Protein AF-A0AA38CHS4-F1 (afdb_monomer_lite)

Foldseek 3Di:
DADDDDPPDDCVPDQQPDKAKKQKDKPDCVAKPWDRIDIAHNRGDDTDIDGDCVPPDPDDDDMDMDIDGDDDDDDDDPPDPDDD

Organism: Taxus chinensis (NCBI:txid29808)

Radius of gyration: 18.71 Å; chains: 1; bounding box: 36×37×49 Å

pLDDT: mean 93.36, std 5.75, range [71.75, 98.31]

Sequence (84 aa):
VEPKFHEDADKLKILVPFEECIHIKSSNAKVVKVPEYILLTHSGNNFNVLVDPTSLSEGVHYFEVYGHIERRFIEVPIGSTWVE

InterPro domains:
  IPR046940 Tripeptidyl peptidase II, Ig-like domain superfamily [G3DSA:2.60.40.3170] (1-79)
  IPR048383 Tripeptidyl-peptidase II, first Ig-like domain [PF21223] (1-67)

Structure (mmCIF, N/CA/C/O backbone):
data_AF-A0AA38CHS4-F1
#
_entry.id   AF-A0AA38CHS4-F1
#
loop_
_atom_site.group_PDB
_atom_site.id
_atom_site.type_symbol
_atom_site.label_atom_id
_atom_site.label_alt_id
_atom_site.label_comp_id
_atom_site.label_asym_id
_atom_site.label_entity_id
_atom_site.label_seq_id
_atom_site.pdbx_PDB_ins_code
_atom_site.Cartn_x
_atom_site.Cartn_y
_atom_site.Cartn_z
_atom_site.occupancy
_atom_site.B_iso_or_equiv
_atom_site.auth_seq_id
_atom_site.auth_comp_id
_atom_site.auth_asym_id
_atom_site.auth_atom_id
_atom_site.pdbx_PDB_model_num
ATOM 1 N N . VAL A 1 1 ? 2.103 -6.192 -2.209 1.00 92.50 1 VAL A N 1
ATOM 2 C CA . VAL A 1 1 ? 1.420 -5.752 -3.451 1.00 92.50 1 VAL A CA 1
ATOM 3 C C . VAL A 1 1 ? 2.352 -5.976 -4.624 1.00 92.50 1 VAL A C 1
ATOM 5 O O . VAL A 1 1 ? 3.538 -5.701 -4.495 1.00 92.50 1 VAL A O 1
ATOM 8 N N . GLU A 1 2 ? 1.843 -6.498 -5.736 1.00 94.69 2 GLU A N 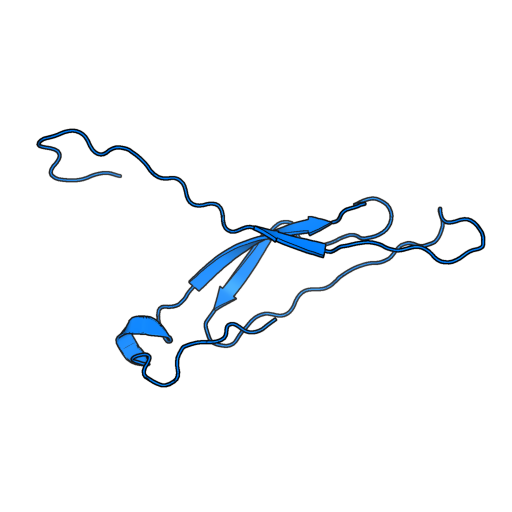1
ATOM 9 C CA . GLU A 1 2 ? 2.658 -6.872 -6.898 1.00 94.69 2 GLU A CA 1
ATOM 10 C C . GLU A 1 2 ? 2.053 -6.273 -8.175 1.00 94.69 2 GLU A C 1
ATOM 12 O O . GLU A 1 2 ? 0.840 -6.403 -8.382 1.00 94.69 2 GLU A O 1
ATOM 17 N N . PRO A 1 3 ? 2.853 -5.595 -9.017 1.00 94.06 3 PRO A N 1
ATOM 18 C CA . PRO A 1 3 ? 2.382 -5.113 -10.306 1.00 94.06 3 PRO A CA 1
ATOM 19 C C . PRO A 1 3 ? 2.152 -6.285 -11.266 1.00 94.06 3 PRO A C 1
ATOM 21 O O . PRO A 1 3 ? 2.861 -7.290 -11.242 1.00 94.06 3 PRO A O 1
ATOM 24 N N . LYS A 1 4 ? 1.163 -6.138 -12.150 1.00 94.75 4 LYS A N 1
ATOM 25 C CA . LYS A 1 4 ? 0.923 -7.077 -13.249 1.00 94.75 4 LYS A CA 1
ATOM 26 C C . LYS A 1 4 ? 1.298 -6.418 -14.563 1.00 94.75 4 LYS A C 1
ATOM 28 O O . LYS A 1 4 ? 0.807 -5.336 -14.874 1.00 94.75 4 LYS A O 1
ATOM 33 N N . PHE A 1 5 ? 2.135 -7.100 -15.330 1.00 94.62 5 PHE A N 1
ATOM 34 C CA . PHE A 1 5 ? 2.536 -6.685 -16.667 1.00 94.62 5 PHE A CA 1
ATOM 35 C C . PHE A 1 5 ? 1.826 -7.545 -17.708 1.00 94.62 5 PHE A C 1
ATOM 37 O O . PHE A 1 5 ? 1.445 -8.683 -17.428 1.00 94.62 5 PHE A O 1
ATOM 44 N N . HIS A 1 6 ? 1.652 -6.993 -18.906 1.00 96.06 6 HIS A N 1
ATOM 45 C CA . HIS A 1 6 ? 1.215 -7.773 -20.060 1.00 96.06 6 HIS A CA 1
ATOM 46 C C . HIS A 1 6 ? 2.225 -8.896 -20.351 1.00 96.06 6 HIS A C 1
ATOM 48 O O . HIS A 1 6 ? 3.422 -8.711 -20.131 1.00 96.06 6 HIS A O 1
ATOM 54 N N . GLU A 1 7 ? 1.763 -10.040 -20.857 1.00 94.69 7 GLU A N 1
ATOM 55 C CA . GLU A 1 7 ? 2.615 -11.215 -21.112 1.00 94.69 7 GLU A CA 1
ATOM 56 C C . GLU A 1 7 ? 3.747 -10.939 -22.114 1.00 94.69 7 GLU A C 1
ATOM 58 O O . GLU A 1 7 ? 4.872 -11.395 -21.922 1.00 94.69 7 GLU A O 1
ATOM 63 N N . ASP A 1 8 ? 3.476 -10.094 -23.110 1.00 95.75 8 ASP A N 1
ATOM 64 C CA . ASP A 1 8 ? 4.445 -9.672 -24.131 1.00 95.75 8 ASP A CA 1
ATOM 65 C C . ASP A 1 8 ? 5.354 -8.500 -23.708 1.00 95.75 8 ASP A C 1
ATOM 67 O O . ASP A 1 8 ? 6.066 -7.927 -24.537 1.00 95.75 8 ASP A O 1
ATOM 71 N N . ALA A 1 9 ? 5.326 -8.080 -22.440 1.00 95.06 9 ALA A N 1
ATOM 72 C CA . ALA A 1 9 ? 6.154 -6.967 -21.988 1.00 95.06 9 ALA A CA 1
ATOM 73 C C . ALA A 1 9 ? 7.654 -7.329 -22.014 1.00 95.06 9 ALA A C 1
ATOM 75 O O . ALA A 1 9 ? 8.092 -8.322 -21.428 1.00 95.06 9 ALA A O 1
ATOM 76 N N . ASP A 1 10 ? 8.466 -6.482 -22.657 1.00 96.00 10 ASP A N 1
ATOM 77 C CA . ASP A 1 10 ? 9.922 -6.646 -22.700 1.00 96.00 10 ASP A CA 1
ATOM 78 C C . ASP A 1 10 ? 10.509 -6.557 -21.283 1.00 96.00 10 ASP A C 1
ATOM 80 O O . ASP A 1 10 ? 10.407 -5.536 -20.598 1.00 96.00 10 ASP A O 1
ATOM 84 N N . LYS A 1 11 ? 11.163 -7.634 -20.840 1.00 91.81 11 LYS A N 1
ATOM 85 C CA . LYS A 1 11 ? 11.711 -7.720 -19.484 1.00 91.81 11 LYS A CA 1
ATOM 86 C C . LYS A 1 11 ? 12.768 -6.655 -19.211 1.00 91.81 11 LYS A C 1
ATOM 88 O O . LYS A 1 11 ? 12.757 -6.063 -18.140 1.00 91.81 11 LYS A O 1
ATOM 93 N N . LEU A 1 12 ? 13.678 -6.423 -20.154 1.00 92.88 12 LEU A N 1
ATOM 94 C CA . LEU A 1 12 ? 14.815 -5.525 -19.956 1.00 92.88 12 LEU A CA 1
ATOM 95 C C . LEU A 1 12 ? 14.410 -4.061 -20.108 1.00 92.88 12 LEU A C 1
ATOM 97 O O . LEU A 1 12 ? 14.974 -3.207 -19.432 1.00 92.88 12 LEU A O 1
ATOM 101 N N . LYS A 1 13 ? 13.446 -3.771 -20.986 1.00 92.62 13 LYS A N 1
ATOM 102 C CA . LYS A 1 13 ? 13.020 -2.394 -21.272 1.00 92.62 13 LYS A CA 1
ATOM 103 C C . LYS A 1 13 ? 11.846 -1.912 -20.431 1.00 92.62 13 LYS A C 1
ATOM 105 O O . LYS A 1 13 ? 11.700 -0.706 -20.279 1.00 92.62 13 LYS A O 1
ATOM 110 N N . ILE A 1 14 ? 11.002 -2.816 -19.935 1.00 92.19 14 ILE A N 1
ATOM 111 C CA . ILE A 1 14 ? 9.769 -2.459 -19.220 1.00 92.19 14 ILE A CA 1
ATOM 112 C C . ILE A 1 14 ? 9.834 -2.914 -17.766 1.00 92.19 14 ILE A C 1
ATOM 114 O O . ILE A 1 14 ? 9.687 -2.085 -16.881 1.00 92.19 14 ILE A O 1
ATOM 118 N N . LEU A 1 15 ? 10.070 -4.202 -17.497 1.00 93.94 15 LEU A N 1
ATOM 119 C CA . LEU A 1 15 ? 9.980 -4.731 -16.127 1.00 93.94 15 LEU A CA 1
ATOM 120 C C . LEU A 1 15 ? 11.173 -4.306 -15.267 1.00 93.94 15 LEU A C 1
ATOM 122 O O . LEU A 1 15 ? 10.988 -3.748 -14.195 1.00 93.94 15 LEU A O 1
ATOM 126 N N . VAL A 1 16 ? 12.399 -4.557 -15.726 1.00 91.94 16 VAL A N 1
ATOM 127 C CA . VAL A 1 16 ? 13.617 -4.214 -14.975 1.00 91.94 16 VAL A CA 1
ATOM 128 C C . VAL A 1 16 ? 13.651 -2.736 -14.557 1.00 91.94 16 VAL A C 1
ATOM 130 O O . VAL A 1 16 ? 13.925 -2.496 -13.382 1.00 91.94 16 VAL A O 1
ATOM 133 N N . PRO A 1 17 ? 13.342 -1.759 -15.434 1.00 94.75 17 PRO A N 1
ATOM 134 C CA . PRO A 1 17 ? 13.318 -0.350 -15.047 1.00 94.75 17 PRO A CA 1
ATOM 135 C C . PRO A 1 17 ? 11.998 0.103 -14.408 1.00 94.75 17 PRO A C 1
ATOM 137 O O . PRO A 1 17 ? 11.875 1.284 -14.094 1.00 94.75 17 PRO A O 1
ATOM 140 N N . PHE A 1 18 ? 10.998 -0.774 -14.243 1.00 94.50 18 PHE A N 1
ATOM 141 C CA . PHE A 1 18 ? 9.731 -0.380 -13.633 1.00 94.50 18 PHE A CA 1
ATOM 142 C C . PHE A 1 18 ? 9.936 0.002 -12.169 1.00 94.50 18 PHE A C 1
ATOM 144 O O . PHE A 1 18 ? 10.327 -0.825 -11.336 1.00 94.50 18 PHE A O 1
ATOM 151 N N . GLU A 1 19 ? 9.581 1.242 -11.870 1.00 94.12 19 GLU A N 1
ATOM 152 C CA . GLU A 1 19 ? 9.588 1.819 -10.542 1.00 94.12 19 GLU A CA 1
ATOM 153 C C . GLU A 1 19 ? 8.496 2.891 -10.477 1.00 94.12 19 GLU A C 1
ATOM 155 O O . GLU A 1 19 ? 8.473 3.817 -11.283 1.00 94.12 19 GLU A O 1
ATOM 160 N N . GLU A 1 20 ? 7.571 2.755 -9.532 1.00 93.25 20 GLU A N 1
ATOM 161 C CA . GLU A 1 20 ? 6.476 3.703 -9.328 1.00 93.25 20 GLU A CA 1
ATOM 162 C C . GLU A 1 20 ? 6.404 4.097 -7.852 1.00 93.25 20 GLU A C 1
ATOM 164 O O . GLU A 1 20 ? 6.325 3.241 -6.968 1.00 93.25 20 GLU A O 1
ATOM 169 N N . CYS A 1 21 ? 6.396 5.399 -7.569 1.00 93.81 21 CYS A N 1
ATOM 170 C CA . CYS A 1 21 ? 6.136 5.908 -6.226 1.00 93.81 21 CYS A CA 1
ATOM 171 C C . CYS A 1 21 ? 4.626 6.075 -6.040 1.00 93.81 21 CYS A C 1
ATOM 173 O O . CYS A 1 21 ? 3.995 6.920 -6.678 1.00 93.81 21 CYS A O 1
ATOM 175 N N . ILE A 1 22 ? 4.037 5.256 -5.173 1.00 94.81 22 ILE A N 1
ATOM 176 C CA . ILE A 1 22 ? 2.597 5.249 -4.921 1.00 94.81 22 ILE A CA 1
ATOM 177 C C . ILE A 1 22 ? 2.344 5.920 -3.579 1.00 94.81 22 ILE A C 1
ATOM 179 O O . ILE A 1 22 ? 2.825 5.449 -2.549 1.00 94.81 22 ILE A O 1
ATOM 183 N N . HIS A 1 23 ? 1.547 6.984 -3.581 1.00 95.88 23 HIS A N 1
ATOM 184 C CA . HIS A 1 23 ? 1.050 7.588 -2.352 1.00 95.88 23 HIS A CA 1
ATOM 185 C C . HIS A 1 23 ? -0.121 6.746 -1.840 1.00 95.88 23 HIS A C 1
ATOM 187 O O . HIS A 1 23 ? -1.083 6.502 -2.568 1.00 95.88 23 HIS A O 1
ATOM 193 N N . ILE A 1 24 ? -0.047 6.290 -0.595 1.00 96.56 24 ILE A N 1
ATOM 194 C CA . ILE A 1 24 ? -1.058 5.448 0.040 1.00 96.56 24 ILE A CA 1
ATOM 195 C C . ILE A 1 24 ? -1.883 6.276 1.026 1.00 96.56 24 ILE A C 1
ATOM 197 O O . ILE A 1 24 ? -1.357 7.033 1.839 1.00 96.56 24 ILE A O 1
ATOM 201 N N . LYS A 1 25 ? -3.204 6.121 0.966 1.00 96.62 25 LYS A N 1
ATOM 202 C CA . LYS A 1 25 ? -4.165 6.808 1.829 1.00 96.62 25 LYS A CA 1
ATOM 203 C C . LYS A 1 25 ? -5.109 5.815 2.484 1.00 96.62 25 LYS A C 1
ATOM 205 O O . LYS A 1 25 ? -5.416 4.762 1.934 1.00 96.62 25 LYS A O 1
ATOM 210 N N . SER A 1 26 ? -5.583 6.189 3.665 1.00 97.75 26 SER A N 1
ATOM 211 C CA . SER A 1 26 ? -6.608 5.473 4.422 1.00 97.75 26 SER A CA 1
ATOM 212 C C . SER A 1 26 ? -7.873 6.323 4.487 1.00 97.75 26 SER A C 1
ATOM 214 O O . SER A 1 26 ? -7.783 7.541 4.664 1.00 97.75 26 SER A O 1
ATOM 216 N N . SER A 1 27 ? -9.050 5.702 4.388 1.00 97.00 27 SER A N 1
ATOM 217 C CA . SER A 1 27 ? -10.326 6.404 4.580 1.00 97.00 27 SER A CA 1
ATOM 218 C C . SER A 1 27 ? -10.493 6.946 6.006 1.00 97.00 27 SER A C 1
ATOM 220 O O . SER A 1 27 ? -11.234 7.905 6.217 1.00 97.00 27 SER A O 1
ATOM 222 N N . ASN A 1 28 ? -9.773 6.383 6.987 1.00 96.81 28 ASN A N 1
ATOM 223 C CA . ASN A 1 28 ? -9.711 6.898 8.351 1.00 96.81 28 ASN A CA 1
ATOM 224 C C . ASN A 1 28 ? -8.344 6.624 9.002 1.00 96.81 28 ASN A C 1
ATOM 226 O O . ASN A 1 28 ? -8.108 5.558 9.573 1.00 96.81 28 ASN A O 1
ATOM 230 N N . ALA A 1 29 ? -7.469 7.632 8.996 1.00 95.38 29 ALA A N 1
ATOM 231 C CA . ALA A 1 29 ? -6.113 7.540 9.544 1.00 95.38 29 ALA A CA 1
ATOM 232 C C . ALA A 1 29 ? -6.036 7.394 11.080 1.00 95.38 29 ALA A C 1
ATOM 234 O O . ALA A 1 29 ? -4.961 7.116 11.613 1.00 95.38 29 ALA A O 1
ATOM 235 N N . LYS A 1 30 ? -7.143 7.583 11.817 1.00 95.81 30 LYS A N 1
ATOM 236 C CA . LYS A 1 30 ? -7.164 7.351 13.273 1.00 95.81 30 LYS A CA 1
ATOM 237 C C . LYS A 1 30 ? -7.243 5.862 13.597 1.00 95.81 30 LYS A C 1
ATOM 239 O O . LYS A 1 30 ? -6.582 5.423 14.530 1.00 95.81 30 LYS A O 1
ATOM 244 N N . VAL A 1 31 ? -8.024 5.118 12.813 1.00 97.75 31 VAL A N 1
ATOM 245 C CA . VAL A 1 31 ? -8.273 3.684 13.009 1.00 97.75 31 VAL A CA 1
ATOM 246 C C . VAL A 1 31 ? -7.322 2.844 12.166 1.00 97.75 31 VAL A C 1
ATOM 248 O O . VAL A 1 31 ? -6.763 1.881 12.667 1.00 97.75 31 VAL A O 1
ATOM 251 N N . VAL A 1 32 ? -7.102 3.208 10.902 1.00 98.31 32 VAL A N 1
ATOM 252 C CA . VAL A 1 32 ? -6.244 2.463 9.973 1.00 98.31 32 VAL A CA 1
ATOM 253 C C . VAL A 1 32 ? -5.090 3.356 9.537 1.00 98.31 32 VAL A C 1
ATOM 255 O O . VAL A 1 32 ? -5.274 4.290 8.756 1.00 98.31 32 VAL A O 1
ATOM 258 N N . LYS A 1 33 ? -3.895 3.067 10.047 1.00 98.12 33 LYS A N 1
ATOM 259 C CA . LYS A 1 33 ? -2.649 3.775 9.746 1.00 98.12 33 LYS A CA 1
ATOM 260 C C . LYS A 1 33 ? -1.862 3.012 8.689 1.00 98.12 33 LYS A C 1
ATOM 262 O O . LYS A 1 33 ? -1.704 1.795 8.767 1.00 98.12 33 LYS A O 1
ATOM 267 N N . VAL A 1 34 ? -1.347 3.754 7.722 1.00 98.06 34 VAL A N 1
ATOM 268 C CA . VAL A 1 34 ? -0.600 3.261 6.560 1.00 98.06 34 VAL A CA 1
ATOM 269 C C . VAL A 1 34 ? 0.624 4.155 6.346 1.00 98.06 34 VAL A C 1
ATOM 271 O O . VAL A 1 34 ? 0.613 5.292 6.827 1.00 98.06 34 VAL A O 1
ATOM 274 N N . PRO A 1 35 ? 1.688 3.680 5.673 1.00 97.06 35 PRO A N 1
ATOM 275 C CA . PRO A 1 35 ? 2.740 4.580 5.207 1.00 97.06 35 PRO A CA 1
ATOM 276 C C . PRO A 1 35 ? 2.163 5.608 4.229 1.00 97.06 35 PRO A C 1
ATOM 278 O O . PRO A 1 35 ? 1.178 5.328 3.556 1.00 97.06 35 PRO A O 1
ATOM 281 N N . GLU A 1 36 ? 2.789 6.778 4.126 1.00 95.19 36 GLU A N 1
ATOM 282 C CA . GLU A 1 36 ? 2.353 7.813 3.179 1.00 95.19 36 GLU A CA 1
ATOM 283 C C . GLU A 1 36 ? 2.722 7.451 1.734 1.00 95.19 36 GLU A C 1
ATOM 285 O O . GLU A 1 36 ? 1.940 7.681 0.818 1.00 95.19 36 GLU A O 1
ATOM 290 N N . TYR A 1 37 ? 3.879 6.813 1.532 1.00 95.19 37 TYR A N 1
ATOM 291 C CA . TYR A 1 37 ? 4.360 6.385 0.219 1.00 95.19 37 TYR A CA 1
ATOM 292 C C . TYR A 1 37 ? 4.946 4.977 0.268 1.00 95.19 37 TYR A C 1
ATOM 294 O O . TYR A 1 37 ? 5.536 4.567 1.271 1.00 95.19 37 TYR A O 1
ATOM 302 N N . ILE A 1 38 ? 4.832 4.260 -0.847 1.00 95.62 38 ILE A N 1
ATOM 303 C CA . ILE A 1 38 ? 5.576 3.031 -1.121 1.00 95.62 38 ILE A CA 1
ATOM 304 C C . ILE A 1 38 ? 6.258 3.141 -2.484 1.00 95.62 38 ILE A C 1
ATOM 306 O O . ILE A 1 38 ? 5.688 3.685 -3.429 1.00 95.62 38 ILE A O 1
ATOM 310 N N . LEU A 1 39 ? 7.461 2.585 -2.598 1.00 95.00 39 LEU A N 1
ATOM 311 C CA . LEU A 1 39 ? 8.126 2.401 -3.885 1.00 95.00 39 LEU A CA 1
ATOM 312 C C . LEU A 1 39 ? 7.758 1.023 -4.436 1.00 95.00 39 LEU A C 1
ATOM 314 O O . LEU A 1 39 ? 8.080 0.014 -3.812 1.00 95.00 39 LEU A O 1
ATOM 318 N N . LEU A 1 40 ? 7.060 0.954 -5.563 1.00 95.81 40 LEU A N 1
ATOM 319 C CA . LEU A 1 40 ? 6.680 -0.303 -6.194 1.00 95.81 40 LEU A CA 1
ATOM 320 C C . LEU A 1 40 ? 7.612 -0.604 -7.367 1.00 95.81 40 LEU A C 1
ATOM 322 O O . LEU A 1 40 ? 7.598 0.108 -8.365 1.00 95.81 40 LEU A O 1
ATOM 326 N N . THR A 1 41 ? 8.381 -1.686 -7.264 1.00 95.50 41 THR A N 1
ATOM 327 C CA . THR A 1 41 ? 9.201 -2.218 -8.364 1.00 95.50 41 THR A CA 1
ATOM 328 C C . THR A 1 41 ? 8.522 -3.433 -9.000 1.00 95.50 41 THR A C 1
ATOM 330 O O . THR A 1 41 ? 7.489 -3.907 -8.517 1.00 95.50 41 THR A O 1
ATOM 333 N N . HIS A 1 42 ? 9.095 -3.981 -10.078 1.00 94.06 42 HIS A N 1
ATOM 334 C CA . HIS A 1 42 ? 8.527 -5.148 -10.768 1.00 94.06 42 HIS A CA 1
ATOM 335 C C . HIS A 1 42 ? 8.428 -6.407 -9.897 1.00 94.06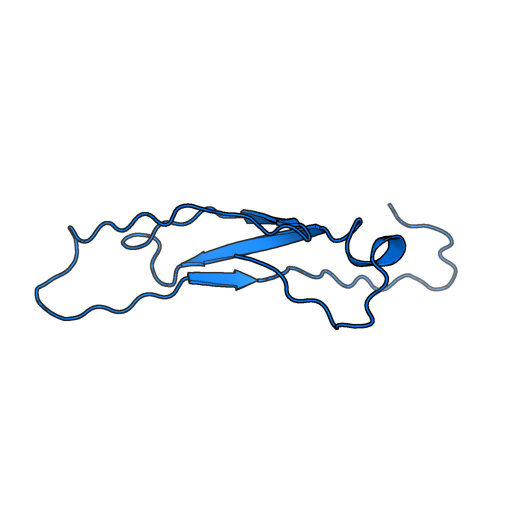 42 HIS A C 1
ATOM 337 O O . HIS A 1 42 ? 7.597 -7.266 -10.176 1.00 94.06 42 HIS A O 1
ATOM 343 N N . SER A 1 43 ? 9.246 -6.523 -8.847 1.00 93.62 43 SER A N 1
ATOM 344 C CA . SER A 1 43 ? 9.177 -7.625 -7.881 1.00 93.62 43 SER A CA 1
ATOM 345 C C . SER A 1 43 ? 8.116 -7.414 -6.795 1.00 93.62 43 SER A C 1
ATOM 347 O O . SER A 1 43 ? 7.985 -8.242 -5.899 1.00 93.62 43 SER A O 1
ATOM 349 N N . GLY A 1 44 ? 7.381 -6.301 -6.843 1.00 95.19 44 GLY A N 1
ATOM 350 C CA . GLY A 1 44 ? 6.427 -5.918 -5.814 1.00 95.19 44 GLY A CA 1
ATOM 351 C C . GLY A 1 44 ? 7.079 -5.285 -4.587 1.00 95.19 44 GLY A C 1
ATOM 352 O O . GLY 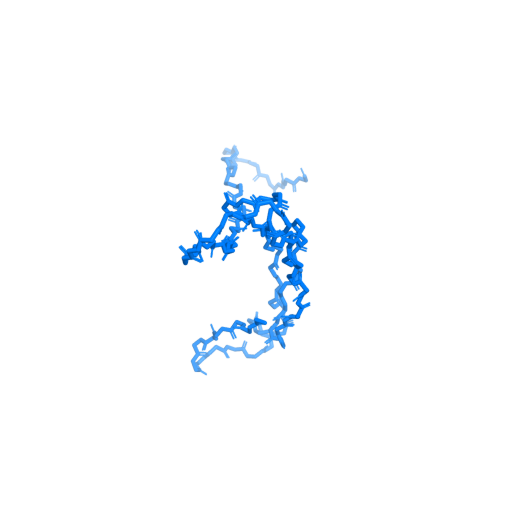A 1 44 ? 8.296 -5.136 -4.489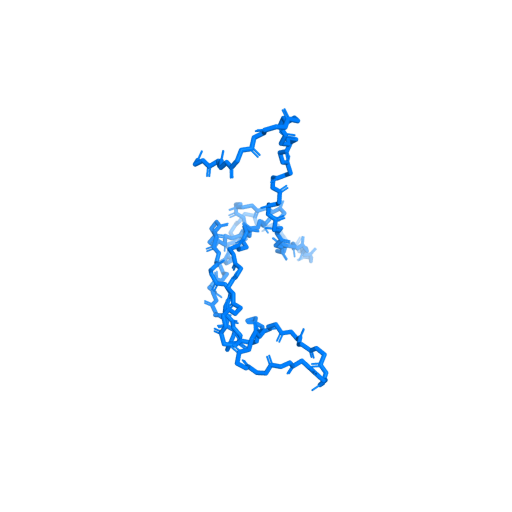 1.00 95.19 44 GLY A O 1
ATOM 353 N N . ASN A 1 45 ? 6.233 -4.882 -3.644 1.00 95.44 45 ASN A N 1
ATOM 354 C CA . ASN A 1 45 ? 6.648 -4.361 -2.346 1.00 95.44 45 ASN A CA 1
ATOM 355 C C . ASN A 1 45 ? 5.623 -4.734 -1.267 1.00 95.44 45 ASN A C 1
ATOM 357 O O . ASN A 1 45 ? 4.437 -4.921 -1.551 1.00 95.44 45 ASN A O 1
ATOM 361 N N . ASN A 1 46 ? 6.066 -4.815 -0.019 1.00 95.56 46 ASN A N 1
ATOM 362 C CA . ASN A 1 46 ? 5.233 -5.086 1.142 1.00 95.56 46 ASN A CA 1
ATOM 363 C C . ASN A 1 46 ? 5.238 -3.882 2.080 1.00 95.56 46 ASN A C 1
ATOM 365 O O . ASN A 1 46 ? 6.259 -3.229 2.272 1.00 95.56 46 ASN A O 1
ATOM 369 N N . PHE A 1 47 ? 4.091 -3.606 2.692 1.00 96.25 47 PHE A N 1
ATOM 370 C CA . PHE A 1 47 ? 3.966 -2.559 3.693 1.00 96.25 47 PHE A CA 1
ATOM 371 C C . PHE A 1 47 ? 3.012 -2.988 4.799 1.00 96.25 47 PHE A C 1
ATOM 373 O O . PHE A 1 47 ? 2.137 -3.831 4.598 1.00 96.25 47 PHE A O 1
ATOM 380 N N . ASN A 1 48 ? 3.196 -2.392 5.973 1.00 96.94 48 ASN A N 1
ATOM 381 C CA . ASN A 1 48 ? 2.377 -2.680 7.138 1.00 96.94 48 ASN A CA 1
ATOM 382 C C . ASN A 1 48 ? 1.156 -1.762 7.180 1.00 96.94 48 ASN A C 1
ATOM 384 O O . ASN A 1 48 ? 1.250 -0.567 6.900 1.00 96.94 48 ASN A O 1
ATOM 388 N N . VAL A 1 49 ? 0.032 -2.330 7.603 1.00 97.12 49 VAL A N 1
ATOM 389 C CA . VAL A 1 49 ? -1.190 -1.601 7.939 1.00 97.12 49 VAL A CA 1
ATOM 390 C C . VAL A 1 49 ? -1.432 -1.801 9.427 1.00 97.12 49 VAL A C 1
ATOM 392 O O . VAL A 1 49 ? -1.560 -2.936 9.884 1.00 97.12 49 VAL A O 1
ATOM 395 N N . LEU A 1 50 ? -1.462 -0.713 10.193 1.00 98.00 50 LEU A N 1
ATOM 396 C CA . LEU A 1 50 ? -1.777 -0.762 11.619 1.00 98.00 50 LEU A CA 1
ATOM 397 C C . LEU A 1 50 ? -3.249 -0.430 11.827 1.00 98.00 50 LEU A C 1
ATOM 399 O O . LEU A 1 50 ? -3.720 0.603 11.357 1.00 98.00 50 LEU A O 1
ATOM 403 N N . VAL A 1 51 ? -3.948 -1.277 12.579 1.00 97.75 51 VAL A N 1
ATOM 404 C CA . VAL A 1 51 ? -5.355 -1.076 12.935 1.00 97.75 51 VAL A CA 1
ATOM 405 C C . VAL A 1 51 ? -5.471 -0.851 14.441 1.00 97.75 51 VAL A C 1
ATOM 407 O O . VAL A 1 51 ? -5.049 -1.697 15.225 1.00 97.75 51 VAL A O 1
ATOM 410 N N . ASP A 1 52 ? -6.042 0.284 14.836 1.00 97.56 52 ASP A N 1
ATOM 411 C CA . ASP A 1 52 ? -6.357 0.651 16.217 1.00 97.56 52 ASP A CA 1
ATOM 412 C C . ASP A 1 52 ? -7.885 0.693 16.413 1.00 97.56 52 ASP A C 1
ATOM 414 O O . ASP A 1 52 ? -8.531 1.697 16.089 1.00 97.56 52 ASP A O 1
ATOM 418 N N . PRO A 1 53 ? -8.493 -0.389 16.931 1.00 96.62 53 PRO A N 1
ATOM 419 C CA . PRO A 1 53 ? -9.937 -0.476 17.104 1.00 96.62 53 PRO A CA 1
ATOM 420 C C . PRO A 1 53 ? -10.438 0.207 18.384 1.00 96.62 53 PRO A C 1
ATOM 422 O O . PRO A 1 53 ? -11.639 0.204 18.624 1.00 96.62 53 PRO A O 1
ATOM 425 N N . THR A 1 54 ? -9.566 0.796 19.212 1.00 97.31 54 THR A N 1
ATOM 426 C CA . THR A 1 54 ? -9.903 1.274 20.570 1.00 97.31 54 THR A CA 1
ATOM 427 C C . THR A 1 54 ? -11.010 2.335 20.589 1.00 97.31 54 THR A C 1
ATOM 429 O O . THR A 1 54 ? -11.695 2.511 21.591 1.00 97.31 54 THR A O 1
ATOM 432 N N . SER A 1 55 ? -11.197 3.048 19.475 1.00 94.94 55 SER A N 1
ATOM 433 C CA . SER A 1 55 ? -12.228 4.083 19.322 1.00 94.94 55 SER A CA 1
ATOM 434 C C . SER A 1 55 ? -13.537 3.588 18.692 1.00 94.94 55 SER A C 1
ATOM 436 O O . SER A 1 55 ? -14.463 4.381 18.523 1.00 94.94 55 SER A O 1
ATOM 438 N N . LEU A 1 56 ? -13.625 2.305 18.327 1.00 97.12 56 LEU A N 1
ATOM 439 C CA . LEU A 1 56 ? -14.794 1.732 17.668 1.00 97.12 56 LEU A CA 1
ATOM 440 C C . LEU A 1 56 ? -15.811 1.230 18.694 1.00 97.12 56 LEU A C 1
ATOM 442 O O . LEU A 1 56 ? -15.469 0.535 19.648 1.00 97.12 56 LEU A O 1
ATOM 446 N N . SER A 1 57 ? -17.082 1.559 18.470 1.00 97.44 57 SER A N 1
ATOM 447 C CA . SER A 1 57 ? -18.197 0.951 19.196 1.00 97.44 57 SER A CA 1
ATOM 448 C C . SER A 1 57 ? -18.435 -0.489 18.736 1.00 97.44 57 SER A C 1
ATOM 450 O O . SER A 1 57 ? -17.936 -0.913 17.691 1.00 97.44 57 SER A O 1
ATOM 452 N N . GLU A 1 58 ? -19.270 -1.228 19.466 1.00 96.94 58 GLU A N 1
ATOM 453 C CA . GLU A 1 58 ? -19.775 -2.523 19.002 1.00 96.94 58 GLU A CA 1
ATOM 454 C C . GLU A 1 58 ? -20.403 -2.410 17.602 1.00 96.94 58 GLU A C 1
ATOM 456 O O . GLU A 1 58 ? -21.057 -1.413 17.275 1.00 96.94 58 GLU A O 1
ATOM 461 N N . GLY A 1 59 ? -20.180 -3.428 16.767 1.00 97.38 59 GLY A N 1
ATOM 462 C CA . GLY A 1 59 ? -20.678 -3.488 15.393 1.00 97.38 59 GLY A CA 1
ATOM 463 C C . GLY A 1 59 ? -19.616 -3.899 14.371 1.00 97.38 59 GLY A C 1
ATOM 464 O O . GLY A 1 59 ? -18.483 -4.236 14.716 1.00 97.38 59 GLY A O 1
ATOM 465 N N . VAL A 1 60 ? -20.006 -3.879 13.094 1.00 97.25 60 VAL A N 1
ATOM 466 C CA . VAL A 1 60 ? -19.120 -4.141 11.950 1.00 97.25 60 VAL A CA 1
ATOM 467 C C . VAL A 1 60 ? -18.708 -2.810 11.332 1.00 97.25 60 VAL A C 1
ATOM 469 O O . VAL A 1 60 ? -19.564 -2.004 10.971 1.00 97.25 60 VAL A O 1
ATOM 472 N N . HIS A 1 61 ? -17.401 -2.602 11.184 1.00 97.38 61 HIS A N 1
ATOM 473 C CA . HIS A 1 61 ? -16.819 -1.372 10.644 1.00 97.38 61 HIS A CA 1
ATOM 474 C C . HIS A 1 61 ? -16.006 -1.677 9.386 1.00 97.38 61 HIS A C 1
ATOM 476 O O . HIS A 1 61 ? -15.307 -2.688 9.328 1.00 97.38 61 HIS A O 1
ATOM 482 N N . TYR A 1 62 ? -16.090 -0.796 8.390 1.00 97.50 62 TYR A N 1
ATOM 483 C CA . TYR A 1 62 ? -15.385 -0.917 7.114 1.00 97.50 62 TYR A CA 1
ATOM 484 C C . TYR A 1 62 ? -14.471 0.289 6.890 1.00 97.50 62 TYR A C 1
ATOM 486 O O . TYR A 1 62 ? -14.882 1.432 7.090 1.00 97.50 62 TYR A O 1
ATOM 494 N N . PHE A 1 63 ? -13.242 0.021 6.451 1.00 97.75 63 PHE A N 1
ATOM 495 C CA . PHE A 1 63 ? -12.235 1.025 6.120 1.00 97.75 63 PHE A CA 1
ATOM 496 C C . PHE A 1 63 ? -11.512 0.626 4.835 1.00 97.75 63 PHE A C 1
ATOM 498 O O . PHE A 1 63 ? -11.367 -0.560 4.539 1.00 97.75 63 PHE A O 1
ATOM 505 N N . GLU A 1 64 ? -11.023 1.620 4.101 1.00 97.56 64 GLU A N 1
ATOM 506 C CA . GLU A 1 64 ? -10.346 1.436 2.820 1.00 97.56 64 GLU A CA 1
ATOM 507 C C . GLU A 1 64 ? -8.914 1.942 2.901 1.00 97.56 64 GLU A C 1
ATOM 509 O O . GLU A 1 64 ? -8.638 2.971 3.522 1.00 97.56 64 GLU A O 1
ATOM 514 N N . VAL A 1 65 ? -8.019 1.239 2.212 1.00 97.31 65 VAL A N 1
ATOM 515 C CA . VAL A 1 65 ? -6.674 1.709 1.888 1.00 97.31 65 VAL A CA 1
ATOM 516 C C . VAL A 1 65 ? -6.570 1.748 0.372 1.00 97.31 65 VAL A C 1
ATOM 518 O O . VAL A 1 65 ? -6.788 0.732 -0.286 1.00 97.31 65 VAL A O 1
ATOM 521 N N . TYR A 1 66 ? -6.249 2.910 -0.182 1.00 96.00 66 TYR A N 1
ATOM 522 C CA . TYR A 1 66 ? -6.126 3.110 -1.622 1.00 96.00 66 TYR A CA 1
ATOM 523 C C . TYR A 1 66 ? -4.816 3.818 -1.955 1.00 96.00 66 TYR A C 1
ATOM 525 O O . TYR A 1 66 ? -4.290 4.594 -1.160 1.00 96.00 66 TYR A O 1
ATOM 533 N N . GLY A 1 67 ? -4.272 3.515 -3.132 1.00 94.38 67 GLY A N 1
ATOM 534 C CA . GLY A 1 67 ? -3.054 4.131 -3.646 1.00 94.38 67 GLY A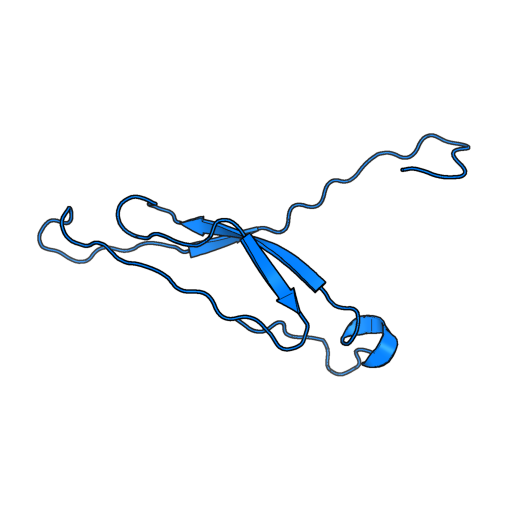 CA 1
ATOM 535 C C . GLY A 1 67 ? -3.351 5.046 -4.826 1.00 94.38 67 GLY A C 1
ATOM 536 O O . GLY A 1 67 ? -4.172 4.701 -5.677 1.00 94.38 67 GLY A O 1
ATOM 537 N N . HIS A 1 68 ? -2.673 6.188 -4.902 1.00 91.00 68 HIS A N 1
ATOM 538 C CA . HIS A 1 68 ? -2.714 7.082 -6.054 1.00 91.00 68 HIS A CA 1
ATOM 539 C C . HIS A 1 68 ? -1.303 7.346 -6.587 1.00 91.00 68 HIS A C 1
ATOM 541 O O . HIS A 1 68 ? -0.361 7.564 -5.826 1.00 91.00 68 HIS A O 1
ATOM 547 N N . ILE A 1 69 ? -1.163 7.315 -7.912 1.00 89.25 69 ILE A N 1
ATOM 548 C CA . ILE A 1 69 ? 0.060 7.733 -8.602 1.00 89.25 69 ILE A CA 1
ATOM 549 C C . ILE A 1 69 ? -0.137 9.196 -8.982 1.00 89.25 69 ILE A C 1
ATOM 551 O O . ILE A 1 69 ? -1.036 9.521 -9.763 1.00 89.25 69 ILE A O 1
ATOM 555 N N . GLU A 1 70 ? 0.674 10.091 -8.425 1.00 78.06 70 GLU A N 1
ATOM 556 C CA . GLU A 1 70 ? 0.648 11.495 -8.831 1.00 78.06 70 GLU A CA 1
ATOM 557 C C . GLU A 1 70 ? 1.412 11.666 -10.141 1.00 78.06 70 GLU A C 1
ATOM 559 O O . GLU A 1 70 ? 2.636 11.603 -10.181 1.00 78.06 70 GLU A O 1
ATOM 564 N N . ARG A 1 71 ? 0.680 11.916 -11.229 1.00 77.81 71 ARG A N 1
ATOM 565 C CA . ARG A 1 71 ? 1.265 12.341 -12.503 1.00 77.81 71 ARG A CA 1
ATOM 566 C C . ARG A 1 71 ? 1.065 13.840 -12.657 1.00 77.81 71 ARG A C 1
ATOM 568 O O . ARG A 1 71 ? -0.068 14.304 -12.772 1.00 77.81 71 ARG A O 1
ATOM 575 N N . ARG A 1 72 ? 2.161 14.599 -12.654 1.00 71.75 72 ARG A N 1
ATOM 576 C CA . ARG A 1 72 ? 2.147 16.021 -13.013 1.00 71.75 72 ARG A CA 1
ATOM 577 C C . ARG A 1 72 ? 2.467 16.142 -14.492 1.00 71.75 72 ARG A C 1
ATOM 579 O O . ARG A 1 72 ? 3.589 15.881 -14.910 1.00 71.75 72 ARG A O 1
ATOM 586 N N . PHE A 1 73 ? 1.466 16.518 -15.274 1.00 78.25 73 PHE A N 1
ATOM 587 C CA . PHE A 1 73 ? 1.667 16.900 -16.663 1.00 78.25 73 PHE A CA 1
ATOM 588 C C . PHE A 1 73 ? 2.032 18.382 -16.689 1.00 78.25 73 PHE A C 1
ATOM 590 O O . PHE A 1 73 ? 1.318 19.202 -16.114 1.00 78.25 73 PHE A O 1
ATOM 597 N N . ILE A 1 74 ? 3.156 18.708 -17.318 1.00 81.31 74 ILE A N 1
ATOM 598 C CA . ILE A 1 74 ? 3.584 20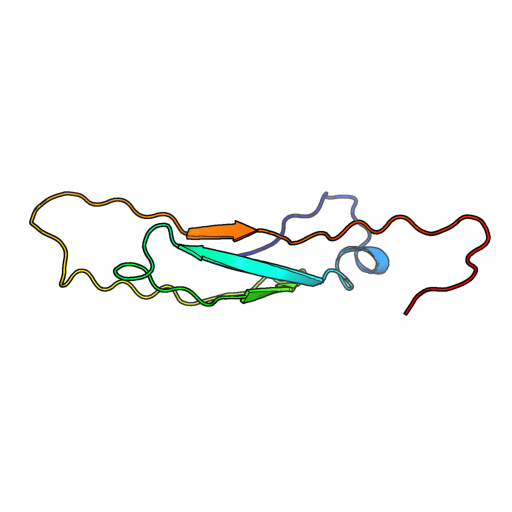.086 -17.552 1.00 81.31 74 ILE A CA 1
ATOM 599 C C . ILE A 1 74 ? 3.489 20.375 -19.047 1.00 81.31 74 ILE A C 1
ATOM 601 O O . ILE A 1 74 ? 3.890 19.550 -19.869 1.00 81.31 74 ILE A O 1
ATOM 605 N N . GLU A 1 75 ? 2.938 21.532 -19.408 1.00 83.19 75 GLU A N 1
ATOM 606 C CA . GLU A 1 75 ? 3.020 22.008 -20.786 1.00 83.19 75 GLU A CA 1
ATOM 607 C C . GLU A 1 75 ? 4.452 22.461 -21.062 1.00 83.19 75 GLU A C 1
ATOM 609 O O . GLU A 1 75 ? 4.982 23.344 -20.387 1.00 83.19 75 GLU A O 1
ATOM 614 N N . VAL A 1 76 ? 5.083 21.835 -22.053 1.00 86.69 76 VAL A N 1
ATOM 615 C CA . VAL A 1 76 ? 6.425 22.212 -22.493 1.00 86.69 76 VAL A CA 1
ATOM 616 C C . VAL A 1 76 ? 6.291 23.346 -23.515 1.00 86.69 76 VAL A C 1
ATOM 618 O O . VAL A 1 76 ? 5.628 23.150 -24.539 1.00 86.69 76 VAL A O 1
ATOM 621 N N . PRO A 1 77 ? 6.896 24.525 -23.280 1.00 91.31 77 PRO A N 1
ATOM 622 C CA . PRO A 1 77 ? 6.840 25.630 -24.229 1.00 91.31 77 PRO A CA 1
ATOM 623 C C . PRO A 1 77 ? 7.390 25.254 -25.612 1.00 91.31 77 PRO A C 1
ATOM 625 O O . PRO A 1 77 ? 8.354 24.497 -25.745 1.00 91.31 77 PRO A O 1
ATOM 628 N N . ILE A 1 78 ? 6.797 25.829 -26.662 1.00 89.56 78 ILE A N 1
ATOM 629 C CA . ILE A 1 78 ? 7.265 25.632 -28.039 1.00 89.56 78 ILE A CA 1
ATOM 630 C C . ILE A 1 78 ? 8.710 26.130 -28.157 1.00 89.56 78 ILE A C 1
ATOM 632 O O . ILE A 1 78 ? 9.011 27.275 -27.828 1.00 89.56 78 ILE A O 1
ATOM 636 N N . GLY A 1 79 ? 9.591 25.267 -28.665 1.00 92.62 79 GLY A N 1
ATOM 637 C CA . GLY A 1 79 ? 11.011 25.571 -28.858 1.00 92.62 79 GLY A CA 1
ATOM 638 C C . GLY A 1 79 ? 11.910 25.222 -27.669 1.00 92.62 79 GLY A C 1
ATOM 639 O O . GLY A 1 79 ? 13.125 25.375 -27.788 1.00 92.62 79 GLY A O 1
ATOM 640 N N . SER A 1 80 ? 11.362 24.721 -26.556 1.00 91.50 80 SER A N 1
ATOM 641 C CA . SER A 1 80 ? 12.176 24.176 -25.467 1.00 91.50 80 SER A CA 1
ATOM 642 C C . SER A 1 80 ? 12.986 22.973 -25.942 1.00 91.50 80 SER A C 1
ATOM 644 O O . SER A 1 80 ? 12.448 22.041 -26.540 1.00 91.50 80 SER A O 1
ATOM 646 N N . THR A 1 81 ? 14.287 22.990 -25.655 1.00 90.44 81 THR A N 1
ATOM 647 C CA . THR A 1 81 ? 15.194 21.878 -25.963 1.00 90.44 81 THR A CA 1
ATOM 648 C C . THR A 1 81 ? 15.423 20.958 -24.763 1.00 90.44 81 THR A C 1
ATOM 650 O O . THR A 1 81 ? 15.663 19.776 -24.985 1.00 90.44 81 THR A O 1
ATOM 653 N N . TRP A 1 82 ? 15.292 21.460 -23.522 1.00 85.19 82 TRP A N 1
ATOM 654 C CA . TRP A 1 82 ? 15.451 20.707 -22.263 1.00 85.19 82 TRP A CA 1
ATOM 655 C C . TRP A 1 82 ? 14.616 21.313 -21.110 1.00 85.19 82 TRP A C 1
ATOM 657 O O . TRP A 1 82 ? 14.228 22.481 -21.183 1.00 85.19 82 TRP A O 1
ATOM 667 N N . VAL A 1 83 ? 14.345 20.517 -20.064 1.00 80.12 83 VAL A N 1
ATOM 668 C CA . VAL A 1 83 ? 13.694 20.898 -18.788 1.00 80.12 83 VAL A CA 1
ATOM 669 C C . VAL A 1 83 ? 14.444 20.215 -17.633 1.00 80.12 83 VAL A C 1
ATOM 671 O O . VAL A 1 83 ? 14.843 19.060 -17.789 1.00 80.12 83 VAL A O 1
ATOM 674 N N . GLU A 1 84 ? 14.614 20.914 -16.508 1.00 71.81 84 GLU A N 1
ATOM 675 C CA . GLU A 1 84 ? 15.086 20.383 -15.213 1.00 71.81 84 GLU A CA 1
ATOM 676 C C . GLU A 1 84 ? 14.031 20.623 -14.128 1.00 71.81 84 GLU A C 1
ATOM 678 O O . GLU A 1 84 ? 13.340 21.670 -14.204 1.00 71.81 84 GLU A O 1
#

Secondary structure (DSSP, 8-state):
------TT--IIIIITT-EEEEEEEES-TTTEE--SEEEEETT------EE-GGGPPSS-----EEEE------PPPTT-----